Protein AF-A0AAU8FNF4-F1 (afdb_monomer_lite)

InterPro domains:
  IPR027417 P-loop containing nucleoside triphosphate hydrolase [G3DSA:3.40.50.300] (1-95)
  IPR027417 P-loop containing nucleoside triphosphate hydrolase [SSF52540] (18-77)
  IPR041682 AAA domain, group 14 [PF13173] (18-72)

pLDDT: mean 81.72, std 16.8, range [38.62, 95.06]

Organism: NCBI:txid3088362

Sequence (101 aa):
MFVTRYIYPELLAHSTKRQITVLTGMRRTGKTTLLKQLMAQCDIPQKYYFDLERIDVRALFSEPNYEVIVQALSRQGTDFSKKSTDLSGRNSACAQPPKRA

Structure (mmCIF, N/CA/C/O backbone):
data_AF-A0AAU8FNF4-F1
#
_entry.id   AF-A0AAU8FNF4-F1
#
loop_
_atom_site.group_PDB
_atom_site.id
_atom_site.type_symbol
_atom_site.label_atom_id
_atom_site.label_alt_id
_atom_site.label_comp_id
_atom_site.label_asym_id
_atom_site.label_entity_id
_atom_site.label_seq_id
_atom_site.pdbx_PDB_ins_code
_atom_site.Cartn_x
_atom_site.Cartn_y
_atom_site.Cartn_z
_atom_site.occupancy
_atom_site.B_iso_or_equiv
_atom_site.auth_seq_id
_atom_site.auth_comp_id
_atom_site.auth_asym_id
_atom_site.auth_atom_id
_atom_site.pdbx_PDB_model_num
ATOM 1 N N . MET A 1 1 ? -7.191 -15.143 14.954 1.00 53.88 1 MET A N 1
ATOM 2 C CA . MET A 1 1 ? -7.351 -14.185 16.069 1.00 53.88 1 MET A CA 1
ATOM 3 C C . MET A 1 1 ? -6.433 -12.995 15.817 1.00 53.88 1 MET A C 1
ATOM 5 O O . MET A 1 1 ? -5.237 -13.200 15.651 1.00 53.88 1 MET A O 1
ATOM 9 N N . PHE A 1 2 ? -6.982 -11.786 15.675 1.00 66.38 2 PHE A N 1
ATOM 10 C CA . PHE A 1 2 ? -6.191 -10.567 15.477 1.00 66.38 2 PHE A CA 1
ATOM 11 C C . PHE A 1 2 ? -5.841 -9.976 16.843 1.00 66.38 2 PHE A C 1
ATOM 13 O O . PHE A 1 2 ? -6.736 -9.713 17.639 1.00 66.38 2 PHE A O 1
ATOM 20 N N . VAL A 1 3 ? -4.549 -9.790 17.113 1.00 73.81 3 VAL A N 1
ATOM 21 C CA . VAL A 1 3 ? -4.076 -9.098 18.318 1.00 73.81 3 VAL A CA 1
ATOM 22 C C . VAL A 1 3 ? -3.813 -7.645 17.944 1.00 73.81 3 VAL A C 1
ATOM 24 O O . VAL A 1 3 ? -2.944 -7.358 17.113 1.00 73.81 3 VAL A O 1
ATOM 27 N N . THR A 1 4 ? -4.582 -6.733 18.535 1.00 7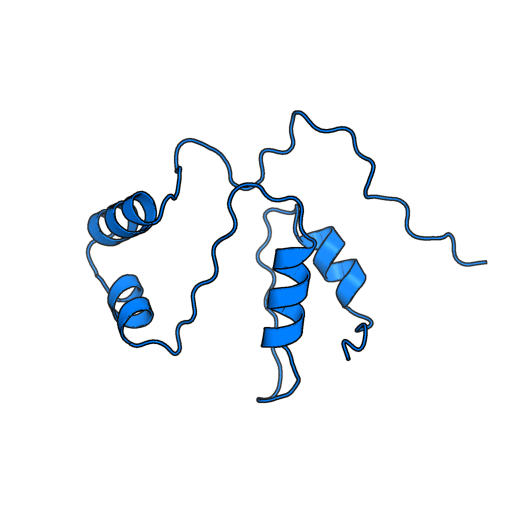4.81 4 THR A N 1
ATOM 28 C CA . THR A 1 4 ? -4.463 -5.290 18.321 1.00 74.81 4 THR A CA 1
ATOM 29 C C . THR A 1 4 ? -3.102 -4.806 18.805 1.00 74.81 4 THR A C 1
ATOM 31 O O . THR A 1 4 ? -2.724 -5.000 19.959 1.00 74.81 4 THR A O 1
ATOM 34 N N . ARG A 1 5 ? -2.339 -4.172 17.910 1.00 83.56 5 ARG A N 1
ATOM 35 C CA . ARG A 1 5 ? -1.047 -3.574 18.266 1.00 83.56 5 ARG A CA 1
ATOM 36 C C . ARG A 1 5 ? -1.245 -2.184 18.827 1.00 83.56 5 ARG A C 1
ATOM 38 O O . ARG A 1 5 ? -2.092 -1.445 18.339 1.00 83.56 5 ARG A O 1
ATOM 45 N N . TYR A 1 6 ? -0.356 -1.798 19.733 1.00 88.50 6 TYR A N 1
ATOM 46 C CA . TYR A 1 6 ? -0.282 -0.438 20.259 1.00 88.50 6 TYR A CA 1
ATOM 47 C C . TYR A 1 6 ? -0.219 0.635 19.155 1.00 88.50 6 TYR A C 1
ATOM 49 O O . TYR A 1 6 ? -0.922 1.633 19.226 1.00 88.50 6 TYR A O 1
ATOM 57 N N . ILE A 1 7 ? 0.552 0.389 18.088 1.00 90.75 7 ILE A N 1
ATOM 58 C CA . ILE A 1 7 ? 0.722 1.334 16.967 1.00 90.75 7 ILE A CA 1
ATOM 59 C C . ILE A 1 7 ? -0.490 1.414 16.024 1.00 90.75 7 ILE A C 1
ATOM 61 O O . ILE A 1 7 ? -0.537 2.269 15.147 1.00 90.75 7 ILE A O 1
ATOM 65 N N . TYR A 1 8 ? -1.457 0.501 16.143 1.00 90.81 8 TYR A N 1
ATOM 66 C CA . TYR A 1 8 ? -2.588 0.414 15.218 1.00 90.81 8 TYR A CA 1
ATOM 67 C C . TYR A 1 8 ? -3.448 1.692 15.141 1.00 90.81 8 TYR A C 1
ATOM 69 O O . TYR A 1 8 ? -3.662 2.169 14.026 1.00 90.81 8 TYR A O 1
ATOM 77 N N . PRO A 1 9 ? -3.923 2.279 16.260 1.00 90.25 9 PRO A N 1
ATOM 78 C CA . PRO A 1 9 ? -4.705 3.516 16.217 1.00 90.25 9 PRO A CA 1
ATOM 79 C C . PRO A 1 9 ? -3.944 4.683 15.575 1.00 90.25 9 PRO A C 1
ATOM 81 O O . PRO A 1 9 ? -4.529 5.440 14.802 1.00 90.25 9 PRO A O 1
ATOM 84 N N . GLU A 1 10 ? -2.640 4.806 15.835 1.00 91.12 10 GLU A N 1
ATOM 85 C CA . GLU A 1 10 ? -1.801 5.850 15.235 1.00 91.12 10 GLU A CA 1
ATOM 86 C C . GLU A 1 10 ? -1.667 5.664 13.717 1.00 91.12 10 GLU A C 1
ATOM 88 O O . GLU A 1 10 ? -1.778 6.631 12.962 1.00 91.12 10 GLU A O 1
ATOM 93 N N . LEU A 1 11 ? -1.512 4.419 13.251 1.00 91.19 11 LEU A N 1
ATOM 94 C CA . LEU A 1 11 ? -1.474 4.093 11.822 1.00 91.19 11 LEU A CA 1
ATOM 95 C C . LEU A 1 11 ? -2.801 4.382 11.122 1.00 91.19 11 LEU A C 1
ATOM 97 O O . LEU A 1 11 ? -2.805 4.922 10.016 1.00 91.19 11 LEU A O 1
ATOM 101 N N . LEU A 1 12 ? -3.925 4.056 11.764 1.00 90.06 12 LEU A N 1
ATOM 102 C CA . LEU A 1 12 ? -5.249 4.350 11.222 1.00 90.06 12 LEU A CA 1
ATOM 103 C C . LEU A 1 12 ? -5.464 5.861 11.092 1.00 90.06 12 LEU A C 1
ATOM 105 O O . LEU A 1 12 ? -5.860 6.327 10.024 1.00 90.06 12 LEU A O 1
ATOM 109 N N . ALA A 1 13 ? -5.112 6.634 12.122 1.00 89.31 13 ALA A N 1
ATOM 110 C CA . ALA A 1 13 ? -5.178 8.094 12.087 1.00 89.31 13 ALA A CA 1
ATOM 111 C C . ALA A 1 13 ? -4.229 8.715 11.045 1.00 89.31 13 ALA A C 1
ATOM 113 O O . ALA A 1 13 ? -4.510 9.783 10.503 1.00 89.31 13 ALA A O 1
ATOM 114 N N . HIS A 1 14 ? -3.102 8.063 10.750 1.00 90.19 14 HIS A N 1
ATOM 115 C CA . HIS A 1 14 ? -2.160 8.519 9.730 1.00 90.19 14 HIS A CA 1
ATOM 116 C C . HIS A 1 14 ? -2.602 8.171 8.298 1.00 90.19 14 HIS A C 1
ATOM 118 O O . HIS A 1 14 ? -2.136 8.802 7.354 1.00 90.19 14 HIS A O 1
ATOM 124 N N . SER A 1 15 ? -3.513 7.211 8.105 1.00 86.81 15 SER A N 1
ATOM 125 C CA . SER A 1 15 ? -3.899 6.732 6.766 1.00 86.81 15 SER A CA 1
ATOM 126 C C . SER A 1 15 ? -4.473 7.818 5.843 1.00 86.81 15 SER A C 1
ATOM 128 O O . SER A 1 15 ? -4.334 7.725 4.629 1.00 86.81 15 SER A O 1
ATOM 130 N N . THR A 1 16 ? -5.065 8.876 6.401 1.00 85.19 16 THR A N 1
ATOM 131 C CA . THR A 1 16 ? -5.626 10.012 5.650 1.00 85.19 16 THR A CA 1
ATOM 132 C C . THR A 1 16 ? -4.602 11.103 5.333 1.00 85.19 16 THR A C 1
ATOM 134 O O . THR A 1 16 ? -4.903 12.052 4.607 1.00 85.19 16 THR A O 1
ATOM 137 N N . LYS A 1 17 ? -3.388 10.999 5.879 1.00 87.94 17 LYS A N 1
ATOM 138 C CA . LYS A 1 17 ? -2.325 11.980 5.683 1.00 87.94 17 LYS A CA 1
ATOM 139 C C . LYS A 1 17 ? -1.536 11.669 4.409 1.00 87.94 17 LYS A C 1
ATOM 141 O O . LYS A 1 17 ? -1.415 10.520 4.001 1.00 87.94 17 LYS A O 1
ATOM 146 N N . ARG A 1 18 ? -0.967 12.703 3.780 1.00 85.25 18 ARG A N 1
ATOM 147 C CA . ARG A 1 18 ? -0.177 12.545 2.541 1.00 85.25 18 ARG A CA 1
ATOM 148 C C . ARG A 1 18 ? 1.216 11.960 2.768 1.00 85.25 18 ARG A C 1
ATOM 150 O O . ARG A 1 18 ? 1.840 11.510 1.813 1.00 85.25 18 ARG A O 1
ATOM 157 N N . GLN A 1 19 ? 1.736 12.031 3.992 1.00 90.88 19 GLN A N 1
ATOM 158 C CA . GLN A 1 19 ? 3.070 11.535 4.309 1.00 90.88 19 GLN A CA 1
ATOM 159 C C . GLN A 1 19 ? 3.142 10.011 4.148 1.00 90.88 19 GLN A C 1
ATOM 161 O O . GLN A 1 19 ? 2.186 9.290 4.429 1.00 90.88 19 GLN A O 1
ATOM 166 N N . ILE A 1 20 ? 4.309 9.518 3.736 1.00 91.56 20 ILE A N 1
ATOM 167 C CA . ILE A 1 20 ? 4.572 8.083 3.618 1.00 91.56 20 ILE A CA 1
ATOM 168 C C . ILE A 1 20 ? 4.807 7.500 5.014 1.00 91.56 20 ILE A C 1
ATOM 170 O O . ILE A 1 20 ? 5.592 8.035 5.795 1.00 91.56 20 ILE A O 1
ATOM 174 N N . THR A 1 21 ? 4.165 6.371 5.313 1.00 92.56 21 THR A N 1
ATOM 175 C CA . THR A 1 21 ? 4.427 5.590 6.527 1.00 92.56 21 THR A CA 1
ATOM 176 C C . THR A 1 21 ? 5.263 4.363 6.193 1.00 92.56 21 THR A C 1
ATOM 178 O O . THR A 1 21 ? 4.852 3.528 5.390 1.00 92.56 21 THR A O 1
ATOM 181 N N . VAL A 1 22 ? 6.416 4.219 6.846 1.00 93.00 22 VAL A N 1
ATOM 182 C CA . VAL A 1 22 ? 7.294 3.056 6.674 1.00 93.00 22 VAL A CA 1
ATOM 183 C C . VAL A 1 22 ? 7.142 2.119 7.870 1.00 93.00 22 VAL A C 1
ATOM 185 O O . VAL A 1 22 ? 7.421 2.493 9.006 1.00 93.00 22 VAL A O 1
ATOM 188 N N . LEU A 1 23 ? 6.714 0.881 7.615 1.00 92.31 23 LEU A N 1
ATOM 189 C CA . LEU A 1 23 ? 6.605 -0.170 8.629 1.00 92.31 23 LEU A CA 1
ATOM 190 C C . LEU A 1 23 ? 7.802 -1.118 8.538 1.00 92.31 23 LEU A C 1
ATOM 192 O O . LEU A 1 23 ? 7.844 -2.003 7.683 1.00 92.31 23 LEU A O 1
ATOM 196 N N . THR A 1 24 ? 8.764 -0.966 9.444 1.00 93.12 24 THR A N 1
ATOM 197 C CA . THR A 1 24 ? 9.968 -1.808 9.496 1.00 93.12 24 THR A CA 1
ATOM 198 C C . THR A 1 24 ? 9.872 -2.887 10.581 1.00 93.12 24 THR A C 1
ATOM 200 O O . THR A 1 24 ? 8.950 -2.9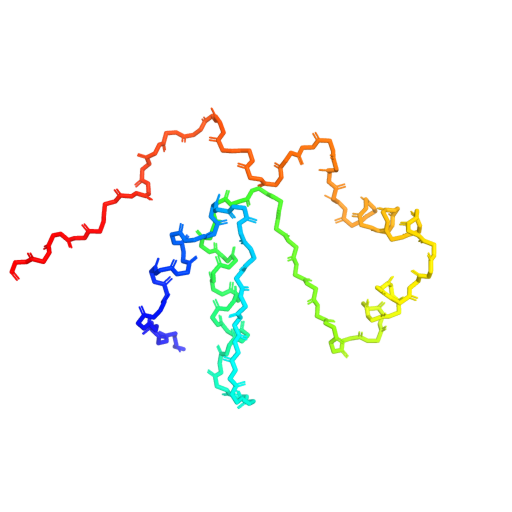13 11.398 1.00 93.12 24 THR A O 1
ATOM 203 N N . GLY A 1 25 ? 10.807 -3.841 10.558 1.00 92.00 25 GLY A N 1
ATOM 204 C CA . GLY A 1 25 ? 10.977 -4.852 11.606 1.00 92.00 25 GLY A CA 1
ATOM 205 C C . GLY A 1 25 ? 11.228 -6.261 11.071 1.00 92.00 25 GLY A C 1
ATOM 206 O O . GLY A 1 25 ? 11.069 -6.534 9.881 1.00 92.00 25 GLY A O 1
ATOM 207 N N . MET A 1 26 ? 11.554 -7.185 11.976 1.00 93.38 26 MET A N 1
ATOM 208 C CA . MET A 1 26 ? 11.951 -8.570 11.668 1.00 93.38 26 MET A CA 1
ATOM 209 C C . MET A 1 26 ? 10.922 -9.340 10.828 1.00 93.38 26 MET A C 1
ATOM 211 O O . MET A 1 26 ? 9.723 -9.057 10.874 1.00 93.38 26 MET A O 1
ATOM 215 N N . ARG A 1 27 ? 11.359 -10.345 10.059 1.00 89.56 27 ARG A N 1
ATOM 216 C CA . ARG A 1 27 ? 10.452 -11.245 9.317 1.00 89.56 27 ARG A CA 1
ATOM 217 C C . ARG A 1 27 ? 9.468 -11.936 10.271 1.00 89.56 27 ARG A C 1
ATOM 219 O O . ARG A 1 27 ? 9.769 -12.142 11.439 1.00 89.56 27 ARG A O 1
ATOM 226 N N . ARG A 1 28 ? 8.280 -12.292 9.769 1.00 88.12 28 ARG A N 1
ATOM 227 C CA . ARG A 1 28 ? 7.232 -13.029 10.515 1.00 88.12 28 ARG A CA 1
ATOM 228 C C . ARG A 1 28 ? 6.691 -12.340 11.777 1.00 88.12 28 ARG A C 1
ATOM 230 O O . ARG A 1 28 ? 5.891 -12.927 12.488 1.00 88.12 28 ARG A O 1
ATOM 237 N N . THR A 1 29 ? 6.991 -11.061 11.998 1.00 89.44 29 THR A N 1
ATOM 238 C CA . THR A 1 29 ? 6.400 -10.280 13.097 1.00 89.44 29 THR A CA 1
ATOM 239 C C . THR A 1 29 ? 4.985 -9.791 12.808 1.00 89.44 29 THR A C 1
ATOM 241 O O . THR A 1 29 ? 4.543 -8.876 13.483 1.00 89.44 29 THR A O 1
ATOM 244 N N . GLY A 1 30 ? 4.268 -10.317 11.806 1.00 88.69 30 GLY A N 1
ATOM 245 C CA . GLY A 1 30 ? 2.866 -9.969 11.511 1.00 88.69 30 GLY A CA 1
ATOM 246 C C . GLY A 1 30 ? 2.616 -8.577 10.905 1.00 88.69 30 GLY A C 1
ATOM 247 O O . GLY A 1 30 ? 1.488 -8.091 10.955 1.00 88.69 30 GLY A O 1
ATOM 248 N N . LYS A 1 31 ? 3.639 -7.931 10.325 1.00 93.06 31 LYS A N 1
ATOM 249 C CA . LYS A 1 31 ? 3.506 -6.624 9.642 1.00 93.06 31 LYS A CA 1
ATOM 250 C C . LYS A 1 31 ? 2.511 -6.675 8.477 1.00 93.06 31 LYS A C 1
ATOM 252 O O . LYS A 1 31 ? 1.652 -5.809 8.368 1.00 93.06 31 LYS A O 1
ATOM 257 N N . THR A 1 32 ? 2.558 -7.734 7.669 1.00 91.69 32 THR A N 1
ATOM 258 C CA . THR A 1 32 ? 1.620 -7.949 6.555 1.00 91.69 32 THR A CA 1
ATOM 259 C C . THR A 1 32 ? 0.177 -8.087 7.040 1.00 91.69 32 THR A C 1
ATOM 261 O O . THR A 1 32 ? -0.735 -7.534 6.433 1.00 91.69 32 THR A O 1
ATOM 264 N N . THR A 1 33 ? -0.041 -8.778 8.162 1.00 91.88 33 THR A N 1
ATOM 265 C CA . THR A 1 33 ? -1.372 -8.930 8.769 1.00 91.88 33 THR A CA 1
ATOM 266 C C . THR A 1 33 ? -1.925 -7.589 9.246 1.00 91.88 33 THR A C 1
ATOM 268 O O . THR A 1 33 ? -3.090 -7.291 9.006 1.00 91.88 33 THR A O 1
ATOM 271 N N . LEU A 1 34 ? -1.083 -6.760 9.874 1.00 91.62 34 LEU A N 1
ATOM 272 C CA . LEU A 1 34 ? -1.445 -5.407 10.304 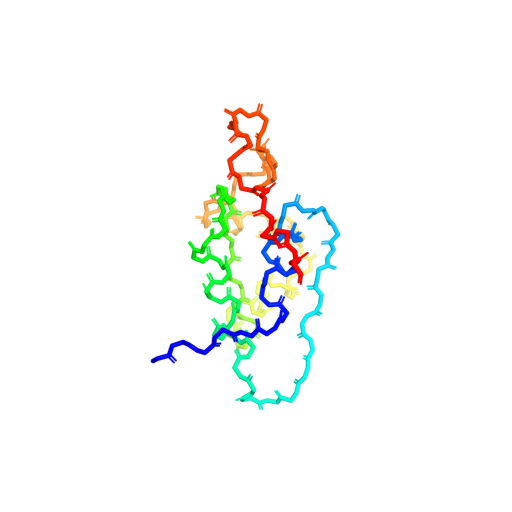1.00 91.62 34 LEU A CA 1
ATOM 273 C C . LEU A 1 34 ? -1.856 -4.529 9.115 1.00 91.62 34 LEU A C 1
ATOM 275 O O . LEU A 1 34 ? -2.879 -3.856 9.181 1.00 91.62 34 LEU A O 1
ATOM 279 N N . LEU A 1 35 ? -1.082 -4.566 8.026 1.00 91.69 35 LEU A N 1
ATOM 280 C CA . LEU A 1 35 ? -1.358 -3.791 6.817 1.00 91.69 35 LEU A CA 1
ATOM 281 C C . LEU A 1 35 ? -2.678 -4.214 6.158 1.00 91.69 35 LEU A C 1
ATOM 283 O O . LEU A 1 35 ? -3.489 -3.357 5.825 1.00 91.69 35 LEU A O 1
ATOM 287 N N . LYS A 1 36 ? -2.938 -5.522 6.030 1.00 91.69 36 LYS A N 1
ATOM 288 C CA . LYS A 1 36 ? -4.212 -6.030 5.488 1.00 91.69 36 LYS A CA 1
ATOM 289 C C . LYS A 1 36 ? -5.410 -5.586 6.333 1.00 91.69 36 LYS A C 1
ATOM 291 O O . LYS A 1 36 ? -6.426 -5.180 5.776 1.00 91.69 36 LYS A O 1
ATOM 296 N N . GLN A 1 37 ? -5.272 -5.599 7.660 1.00 91.06 37 GLN A N 1
ATOM 297 C CA . GLN A 1 37 ? -6.305 -5.092 8.566 1.00 91.06 37 GLN A CA 1
ATOM 298 C C . GLN A 1 37 ? -6.528 -3.583 8.388 1.00 91.06 37 GLN A C 1
ATOM 300 O O . GLN A 1 37 ? -7.670 -3.139 8.286 1.00 91.06 37 GLN A O 1
ATOM 305 N N . LEU A 1 38 ? -5.444 -2.804 8.304 1.00 91.12 38 LEU A N 1
ATOM 306 C CA . LEU A 1 38 ? -5.500 -1.360 8.072 1.00 91.12 38 LEU A CA 1
ATOM 307 C C . LEU A 1 38 ? -6.228 -1.044 6.759 1.00 91.12 38 LEU A C 1
ATOM 309 O O . LEU A 1 38 ? -7.100 -0.183 6.729 1.00 91.12 38 LEU A O 1
ATOM 313 N N . MET A 1 39 ? -5.923 -1.779 5.687 1.00 90.75 39 MET A N 1
ATOM 314 C CA . MET A 1 39 ? -6.611 -1.634 4.404 1.00 90.75 39 MET A CA 1
ATOM 315 C C . MET A 1 39 ? -8.102 -1.972 4.494 1.00 90.75 39 MET A C 1
ATOM 317 O O . MET A 1 39 ? -8.908 -1.301 3.851 1.00 90.75 39 MET A O 1
ATOM 321 N N . ALA A 1 40 ? -8.482 -2.976 5.288 1.00 89.94 40 ALA A N 1
ATOM 322 C CA . ALA A 1 40 ? -9.882 -3.344 5.484 1.00 89.94 40 ALA A CA 1
ATOM 323 C C . ALA A 1 40 ? -10.675 -2.261 6.238 1.00 89.94 40 ALA A C 1
ATOM 325 O O . ALA A 1 40 ? -11.824 -2.014 5.891 1.00 89.94 40 ALA A O 1
ATOM 326 N N . GLN A 1 41 ? -10.065 -1.598 7.227 1.00 88.75 41 GLN A N 1
ATOM 327 C CA . GLN A 1 41 ? -10.737 -0.589 8.060 1.00 88.75 41 GLN A CA 1
ATOM 328 C C . GLN A 1 41 ? -10.632 0.851 7.546 1.00 88.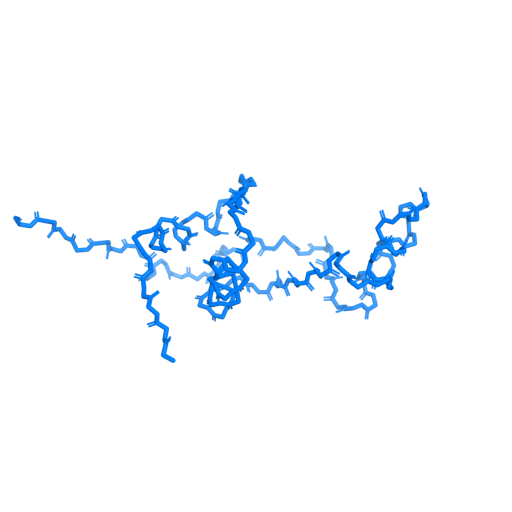75 41 GLN A C 1
ATOM 330 O O . GLN A 1 41 ? -11.396 1.707 7.975 1.00 88.75 41 GLN A O 1
ATOM 335 N N . CYS A 1 42 ? -9.678 1.152 6.669 1.00 87.69 42 CYS A N 1
ATOM 336 C CA . CYS A 1 42 ? -9.518 2.496 6.124 1.00 87.69 42 CYS A CA 1
ATOM 337 C C . CYS A 1 42 ? -10.685 2.855 5.182 1.00 87.69 42 CYS A C 1
ATOM 339 O O . CYS A 1 42 ? -11.115 2.008 4.413 1.00 87.69 42 CYS A O 1
ATOM 341 N N . ASP A 1 43 ? -11.157 4.101 5.156 1.00 85.38 43 ASP A N 1
ATOM 342 C CA . ASP A 1 43 ? -12.275 4.534 4.288 1.00 85.38 43 ASP A CA 1
ATOM 343 C C . ASP A 1 43 ? -11.842 5.104 2.923 1.00 85.38 43 ASP A C 1
ATOM 345 O O . ASP A 1 43 ? -12.642 5.673 2.174 1.00 85.38 43 ASP A O 1
ATOM 349 N N . ILE A 1 44 ? -10.563 4.947 2.574 1.00 86.38 44 ILE A N 1
ATOM 350 C CA . ILE A 1 44 ? -10.010 5.405 1.295 1.00 86.38 44 ILE A CA 1
ATOM 351 C C . ILE A 1 44 ? -10.720 4.702 0.124 1.00 86.38 44 ILE A C 1
ATOM 353 O O . ILE A 1 44 ? -10.788 3.476 0.113 1.00 86.38 44 ILE A O 1
ATOM 357 N N . PRO A 1 45 ? -11.216 5.431 -0.890 1.00 83.62 45 PRO A N 1
ATOM 358 C CA . PRO A 1 45 ? -11.917 4.821 -2.020 1.00 83.62 45 PRO A CA 1
ATOM 359 C C . PRO A 1 45 ? -10.982 4.007 -2.924 1.00 83.62 45 PRO A C 1
ATOM 361 O O . PRO A 1 45 ? -11.332 2.911 -3.352 1.00 83.62 45 PRO A O 1
ATOM 364 N N . GLN A 1 46 ? -9.782 4.524 -3.196 1.00 88.44 46 GLN A N 1
ATOM 365 C CA . GLN A 1 46 ? -8.801 3.889 -4.076 1.00 88.44 46 GLN A CA 1
ATOM 366 C C . GLN A 1 46 ? -7.679 3.246 -3.252 1.00 88.44 46 GLN A C 1
ATOM 368 O O . GLN A 1 46 ? -6.720 3.916 -2.866 1.00 88.44 46 GLN A O 1
ATOM 373 N N . LYS A 1 47 ? -7.813 1.949 -2.950 1.00 88.69 47 LYS A N 1
ATOM 374 C CA . LYS A 1 47 ? -6.826 1.173 -2.183 1.00 88.69 47 LYS A CA 1
ATOM 375 C C . LYS A 1 47 ? -6.160 0.139 -3.080 1.00 88.69 47 LYS A C 1
ATOM 377 O O . LYS A 1 47 ? -6.843 -0.714 -3.639 1.00 88.69 47 LYS A O 1
ATOM 382 N N . TYR A 1 48 ? -4.832 0.146 -3.117 1.00 89.75 48 TYR A N 1
ATOM 383 C CA . TYR A 1 48 ? -4.051 -0.834 -3.868 1.00 89.75 48 TYR A CA 1
ATOM 384 C C . TYR A 1 48 ? -3.065 -1.544 -2.952 1.00 89.75 48 TYR A C 1
ATOM 386 O O . TYR A 1 48 ? -2.452 -0.930 -2.078 1.00 89.75 48 TYR A O 1
ATOM 394 N N . TYR A 1 49 ? -2.936 -2.854 -3.147 1.00 91.75 49 TYR A N 1
ATOM 395 C CA . TYR A 1 49 ? -1.971 -3.687 -2.445 1.00 91.75 49 TYR A CA 1
ATOM 396 C C . TYR A 1 49 ? -0.992 -4.266 -3.460 1.00 91.75 49 TYR A C 1
ATOM 398 O O . TYR A 1 49 ? -1.377 -5.082 -4.296 1.00 91.75 49 TYR A O 1
ATOM 406 N N . PHE A 1 50 ? 0.270 -3.855 -3.367 1.00 92.19 50 PHE A N 1
ATOM 407 C CA . PHE A 1 50 ? 1.342 -4.357 -4.219 1.00 92.19 50 PHE A CA 1
ATOM 408 C C . PHE A 1 50 ? 2.277 -5.234 -3.397 1.00 92.19 50 PHE A C 1
ATOM 410 O O . PHE A 1 50 ? 2.906 -4.771 -2.445 1.00 92.19 50 PHE A O 1
ATOM 417 N N . ASP A 1 51 ? 2.363 -6.506 -3.774 1.00 92.50 51 ASP A N 1
ATOM 418 C CA . ASP A 1 51 ? 3.295 -7.451 -3.174 1.00 92.50 51 ASP A CA 1
ATOM 419 C C . ASP A 1 51 ? 4.542 -7.586 -4.053 1.00 92.50 51 ASP A C 1
ATOM 421 O O . ASP A 1 51 ? 4.523 -8.267 -5.077 1.00 92.50 51 ASP A O 1
ATOM 425 N N . LEU A 1 52 ? 5.629 -6.927 -3.646 1.00 91.31 52 LEU A N 1
ATOM 426 C CA . LEU A 1 52 ? 6.909 -6.920 -4.364 1.00 91.31 52 LEU A CA 1
ATOM 427 C C . LEU A 1 52 ? 7.682 -8.251 -4.256 1.00 91.31 52 LEU A C 1
ATOM 429 O O . LEU A 1 52 ? 8.749 -8.409 -4.867 1.00 91.31 52 LEU A O 1
ATOM 433 N N . GLU A 1 53 ? 7.181 -9.215 -3.479 1.00 90.31 53 GLU A N 1
ATOM 434 C CA . GLU A 1 53 ? 7.696 -10.586 -3.491 1.00 90.31 53 GLU A CA 1
ATOM 435 C C . GLU A 1 53 ? 7.233 -11.347 -4.741 1.00 90.31 53 GLU A C 1
ATOM 437 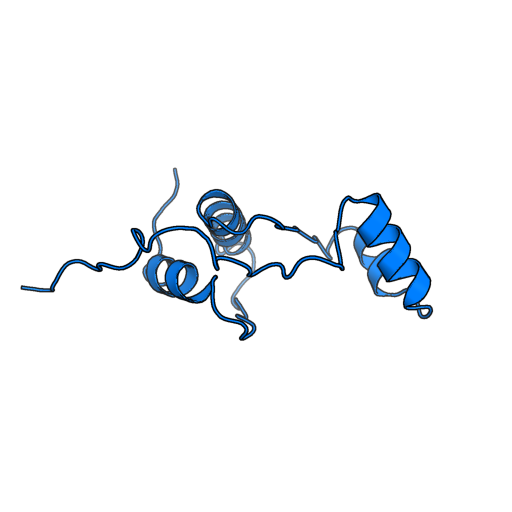O O . GLU A 1 53 ? 7.919 -12.271 -5.180 1.00 90.31 53 GLU A O 1
ATOM 442 N N . ARG A 1 54 ? 6.130 -10.921 -5.372 1.00 92.88 54 ARG A N 1
ATOM 443 C CA . ARG A 1 54 ? 5.660 -11.504 -6.629 1.00 92.88 54 ARG A CA 1
ATOM 444 C C . ARG A 1 54 ? 6.485 -11.023 -7.824 1.00 92.88 54 ARG A C 1
ATOM 446 O O . ARG A 1 54 ? 6.783 -9.835 -7.961 1.00 92.88 54 ARG A O 1
ATOM 453 N N . ILE A 1 55 ? 6.810 -11.955 -8.721 1.00 94.38 55 ILE A N 1
ATOM 454 C CA . ILE A 1 55 ? 7.658 -11.706 -9.899 1.00 94.38 55 ILE A CA 1
ATOM 455 C C . ILE A 1 55 ? 7.000 -10.715 -10.866 1.00 94.38 55 ILE A C 1
ATOM 457 O O . ILE A 1 55 ? 7.667 -9.808 -11.351 1.00 94.38 55 ILE A O 1
ATOM 461 N N . ASP A 1 56 ? 5.700 -10.854 -11.114 1.00 92.19 56 ASP A N 1
ATOM 462 C CA . ASP A 1 56 ? 4.941 -9.999 -12.031 1.00 92.19 56 ASP A CA 1
ATOM 463 C C . ASP A 1 56 ? 4.855 -8.551 -11.537 1.00 92.19 56 ASP A C 1
ATOM 465 O O . ASP A 1 56 ? 5.114 -7.616 -12.292 1.00 92.19 56 ASP A O 1
ATOM 469 N N . VAL A 1 57 ? 4.573 -8.361 -10.247 1.00 92.62 57 VAL A N 1
ATOM 470 C CA . VAL A 1 57 ? 4.539 -7.031 -9.623 1.00 92.62 57 VAL A CA 1
ATOM 471 C C . VAL A 1 57 ? 5.933 -6.401 -9.641 1.00 92.62 57 VAL A C 1
ATOM 473 O O . VAL A 1 57 ? 6.078 -5.223 -9.958 1.00 92.62 57 VAL A O 1
ATOM 476 N N . ARG A 1 58 ? 6.981 -7.179 -9.351 1.00 94.50 58 ARG A N 1
ATOM 477 C CA . ARG A 1 58 ? 8.362 -6.688 -9.412 1.00 94.50 58 ARG A CA 1
ATOM 478 C C . ARG A 1 58 ? 8.761 -6.273 -10.824 1.00 94.50 58 ARG A C 1
ATOM 480 O O . ARG A 1 58 ? 9.374 -5.220 -10.974 1.00 94.50 58 ARG A O 1
ATOM 487 N N . ALA A 1 59 ? 8.418 -7.074 -11.831 1.00 93.94 59 ALA A N 1
ATOM 488 C CA . ALA A 1 59 ? 8.683 -6.751 -13.228 1.00 93.94 59 ALA A CA 1
ATOM 489 C C . ALA A 1 59 ? 7.977 -5.449 -13.627 1.00 93.94 59 ALA A C 1
ATOM 491 O O . ALA A 1 59 ? 8.620 -4.566 -14.184 1.00 93.94 59 ALA A O 1
ATOM 492 N N . LEU A 1 60 ? 6.707 -5.283 -13.236 1.00 93.88 60 LEU A N 1
ATOM 493 C CA . LEU A 1 60 ? 5.947 -4.059 -13.488 1.00 93.88 60 LEU A CA 1
ATOM 494 C C . LEU A 1 60 ? 6.641 -2.810 -12.922 1.00 93.88 60 LEU A C 1
ATOM 496 O O . LEU A 1 60 ? 6.779 -1.820 -13.628 1.00 93.88 60 LEU A O 1
ATOM 500 N N . PHE A 1 61 ? 7.106 -2.847 -11.671 1.00 93.00 61 PHE A N 1
ATOM 501 C CA . PHE A 1 61 ? 7.791 -1.701 -11.052 1.00 93.00 61 PHE A CA 1
ATOM 502 C C . PHE A 1 61 ? 9.271 -1.562 -11.444 1.00 93.00 61 PHE A C 1
ATOM 504 O O . PHE A 1 61 ? 9.915 -0.603 -11.025 1.00 93.00 61 PHE A O 1
ATOM 511 N N . SER A 1 62 ? 9.812 -2.498 -12.229 1.00 94.31 62 SER A N 1
ATOM 512 C CA . SER A 1 62 ? 11.162 -2.409 -12.805 1.00 94.31 62 SER A CA 1
ATOM 513 C C . SER A 1 62 ? 11.153 -1.877 -14.243 1.00 94.31 62 SER A C 1
ATOM 515 O O . SER A 1 62 ? 12.219 -1.698 -14.827 1.00 94.31 62 SER A O 1
ATOM 517 N N . GLU A 1 63 ? 9.970 -1.650 -14.821 1.00 95.06 63 GLU A N 1
ATOM 518 C CA . GLU A 1 63 ? 9.805 -1.145 -16.181 1.00 95.06 63 GLU A CA 1
ATOM 519 C C . GLU A 1 63 ? 10.363 0.287 -16.297 1.00 95.06 63 GLU A C 1
ATOM 521 O O . GLU A 1 63 ? 9.922 1.176 -15.563 1.00 95.06 63 GLU A O 1
ATOM 526 N N . PRO A 1 64 ? 11.327 0.547 -17.201 1.00 93.81 64 PRO A N 1
ATOM 527 C CA . PRO A 1 64 ? 11.891 1.885 -17.372 1.00 93.81 64 PRO A CA 1
ATOM 528 C C . PRO A 1 64 ? 10.877 2.883 -17.936 1.00 93.81 64 PRO A C 1
ATOM 530 O O . PRO A 1 64 ? 10.971 4.080 -17.655 1.00 93.81 64 PRO A O 1
ATOM 533 N N . ASN A 1 65 ? 9.913 2.421 -18.740 1.00 94.44 65 ASN A N 1
ATOM 534 C CA . ASN A 1 65 ? 8.899 3.295 -19.305 1.00 94.44 65 ASN A CA 1
ATOM 535 C C . ASN A 1 65 ? 7.740 3.522 -18.323 1.00 94.44 65 ASN A C 1
ATOM 537 O O . ASN A 1 65 ? 6.863 2.674 -18.148 1.00 94.44 65 ASN A O 1
ATOM 541 N N . TYR A 1 66 ? 7.690 4.721 -17.746 1.00 92.06 66 TYR A N 1
ATOM 542 C CA . TYR A 1 66 ? 6.652 5.106 -16.791 1.00 92.06 66 TYR A CA 1
ATOM 543 C C . TYR A 1 66 ? 5.225 4.999 -17.355 1.00 92.06 66 TYR A C 1
ATOM 545 O O . TYR A 1 66 ? 4.309 4.609 -16.632 1.00 92.06 66 TYR A O 1
ATOM 553 N N . GLU A 1 67 ? 5.028 5.257 -18.651 1.00 92.56 67 GLU A N 1
ATOM 554 C CA . GLU A 1 67 ? 3.709 5.161 -19.292 1.00 92.56 67 GLU A CA 1
ATOM 555 C C . GLU A 1 67 ? 3.148 3.737 -19.240 1.00 92.56 67 GLU A C 1
ATOM 557 O O . GLU A 1 67 ? 1.945 3.535 -19.076 1.00 92.56 67 GLU A O 1
ATOM 562 N N . VAL A 1 68 ? 4.017 2.726 -19.316 1.00 93.31 68 VAL A N 1
ATOM 563 C CA . VAL A 1 68 ? 3.612 1.319 -19.216 1.00 93.31 68 VAL A CA 1
ATOM 564 C C . VAL A 1 68 ? 3.107 1.009 -17.807 1.00 93.31 68 VAL A C 1
ATOM 566 O O . VAL A 1 68 ? 2.095 0.320 -17.654 1.00 93.31 68 VAL A O 1
ATOM 569 N N . ILE A 1 69 ? 3.750 1.572 -16.778 1.00 93.00 69 ILE A N 1
ATOM 570 C CA . ILE A 1 69 ? 3.317 1.435 -15.382 1.00 93.00 69 ILE A CA 1
ATOM 571 C C . ILE A 1 69 ? 1.943 2.084 -15.195 1.00 93.00 69 ILE A C 1
ATOM 573 O O . ILE A 1 69 ? 1.030 1.450 -14.663 1.00 93.00 69 ILE A O 1
ATOM 577 N N . VAL A 1 70 ? 1.767 3.319 -15.674 1.00 92.31 70 VAL A N 1
ATOM 578 C CA . VAL A 1 70 ? 0.489 4.047 -15.594 1.00 92.31 70 VAL A CA 1
ATOM 579 C C . VAL A 1 70 ? -0.620 3.268 -16.296 1.00 92.31 70 VAL A C 1
ATOM 581 O O . VAL A 1 70 ? -1.667 3.026 -15.700 1.00 92.31 70 VAL A O 1
ATOM 584 N N . GLN A 1 71 ? -0.384 2.790 -17.518 1.00 92.81 71 GLN A N 1
ATOM 585 C CA . GLN A 1 71 ? -1.368 2.003 -18.263 1.00 92.81 71 GLN A CA 1
ATOM 586 C C . GLN A 1 71 ? -1.738 0.700 -17.550 1.00 92.81 71 GLN A C 1
ATOM 588 O O . GLN A 1 71 ? -2.916 0.341 -17.502 1.00 92.81 71 GLN A O 1
ATOM 593 N N . ALA A 1 72 ? -0.763 -0.016 -16.986 1.00 92.25 72 ALA A N 1
ATOM 594 C CA . ALA A 1 72 ? -1.023 -1.236 -16.230 1.00 92.25 72 ALA A CA 1
ATOM 595 C C . ALA A 1 72 ? -1.876 -0.960 -14.983 1.00 92.25 72 ALA A C 1
ATOM 597 O O . ALA A 1 72 ? -2.848 -1.674 -14.731 1.00 92.25 72 ALA A O 1
ATOM 598 N N . LEU A 1 73 ? -1.571 0.112 -14.248 1.00 91.50 73 LEU A N 1
ATOM 599 C CA . LEU A 1 73 ? -2.340 0.541 -13.082 1.00 91.50 73 LEU A CA 1
ATOM 600 C C . LEU A 1 73 ? -3.755 1.004 -13.461 1.00 91.50 73 LEU A C 1
ATOM 602 O O . LEU A 1 73 ? -4.715 0.659 -12.768 1.00 91.50 73 LEU A O 1
ATOM 606 N N . SER A 1 74 ? -3.918 1.716 -14.580 1.00 91.50 74 SER A N 1
ATOM 607 C CA . SER A 1 74 ? -5.234 2.085 -15.115 1.00 91.50 74 SER A CA 1
ATOM 608 C C . SER A 1 74 ? -6.059 0.858 -15.493 1.00 91.50 74 SER A C 1
ATOM 610 O O . SER A 1 74 ? -7.235 0.785 -15.147 1.00 91.50 74 SER A O 1
ATOM 612 N N . ARG A 1 75 ? -5.447 -0.152 -16.129 1.00 90.12 75 ARG A N 1
ATOM 613 C CA . ARG A 1 75 ? -6.109 -1.435 -16.439 1.00 90.12 75 ARG A CA 1
ATOM 614 C C . ARG A 1 75 ? -6.524 -2.200 -15.181 1.00 90.12 75 ARG A C 1
ATOM 616 O O . ARG A 1 75 ? -7.515 -2.918 -15.213 1.00 90.12 75 ARG A O 1
ATOM 623 N N . GLN A 1 76 ? -5.801 -2.026 -14.075 1.00 87.19 76 GLN A N 1
ATOM 624 C CA . GLN A 1 76 ? -6.160 -2.568 -12.759 1.00 87.19 76 GLN A CA 1
ATOM 625 C C . GLN A 1 76 ? -7.249 -1.754 -12.034 1.00 87.19 76 GLN A C 1
ATOM 627 O O . GLN A 1 76 ? -7.639 -2.114 -10.924 1.00 87.19 76 GLN A O 1
ATOM 632 N N . GLY A 1 77 ? -7.758 -0.678 -12.646 1.00 86.19 77 GLY A N 1
ATOM 633 C CA . GLY A 1 77 ? -8.823 0.157 -12.091 1.00 86.19 77 GLY A CA 1
ATOM 634 C C . GLY A 1 77 ? -8.329 1.366 -11.296 1.00 86.19 77 GLY A C 1
ATOM 635 O O . GLY A 1 77 ? -9.078 1.886 -10.472 1.00 86.19 77 GLY A O 1
ATOM 636 N N . THR A 1 78 ? -7.083 1.805 -11.501 1.00 87.25 78 THR A N 1
ATOM 637 C CA . THR A 1 78 ? -6.586 3.077 -10.949 1.00 87.25 78 THR A CA 1
ATOM 638 C C . THR A 1 78 ? -7.117 4.260 -11.735 1.00 87.25 78 THR A C 1
ATOM 640 O O . THR A 1 78 ? -6.825 4.416 -12.921 1.00 87.25 78 THR A O 1
ATOM 643 N N . ASP A 1 79 ? -7.872 5.116 -11.051 1.00 87.69 79 ASP A N 1
ATOM 644 C CA . ASP A 1 79 ? -8.353 6.383 -11.582 1.00 87.69 79 ASP A CA 1
ATOM 645 C C . ASP A 1 79 ? -7.405 7.506 -11.142 1.00 87.69 79 ASP A C 1
ATOM 647 O O . ASP A 1 79 ? -7.495 8.033 -10.030 1.00 87.69 79 ASP A O 1
ATOM 651 N N . PHE A 1 80 ? -6.486 7.874 -12.037 1.00 83.50 80 PHE A N 1
ATOM 652 C CA . PHE A 1 80 ? -5.520 8.953 -11.816 1.00 83.50 80 PHE A CA 1
ATOM 653 C C . PHE A 1 80 ? -6.149 10.355 -11.835 1.00 83.50 80 PHE A C 1
ATOM 655 O O . PHE A 1 80 ? -5.514 11.307 -11.384 1.00 83.50 80 PHE A O 1
ATOM 662 N N . SER A 1 81 ? -7.393 10.502 -12.311 1.00 82.50 81 SER A N 1
ATOM 663 C CA . SER A 1 81 ? -8.107 11.784 -12.278 1.00 82.50 81 SER A CA 1
ATOM 664 C C . SER A 1 81 ? -8.643 12.104 -10.882 1.00 82.50 81 SER A C 1
ATOM 666 O O . SER A 1 81 ? -8.896 13.271 -10.573 1.00 82.50 81 SER A O 1
ATOM 668 N N . LYS A 1 82 ? -8.833 11.089 -10.032 1.00 78.25 82 LYS A N 1
ATOM 669 C CA . LYS A 1 82 ? -9.328 11.246 -8.662 1.00 78.25 82 LYS A CA 1
ATOM 670 C C . LYS A 1 82 ? -8.182 11.134 -7.671 1.00 78.25 82 LYS A C 1
ATOM 672 O O . LYS A 1 82 ? -7.386 10.200 -7.713 1.00 78.25 82 LYS A O 1
ATOM 677 N N . LYS A 1 83 ? -8.119 12.055 -6.707 1.00 67.69 83 LYS A N 1
ATOM 678 C CA . LYS A 1 83 ? -7.153 11.925 -5.608 1.00 67.69 83 LYS A CA 1
ATOM 679 C C . LYS A 1 83 ? -7.552 10.733 -4.742 1.00 67.69 83 LYS A C 1
ATOM 681 O O . LYS A 1 83 ? -8.707 10.616 -4.339 1.00 67.69 83 LYS A O 1
ATOM 686 N N . SER A 1 84 ? -6.586 9.886 -4.395 1.00 61.69 84 SER A N 1
ATOM 687 C CA . SER A 1 84 ? -6.810 8.749 -3.490 1.00 61.69 84 SER A CA 1
ATOM 688 C C . SER A 1 84 ? -7.348 9.183 -2.121 1.00 61.69 84 SER A C 1
ATOM 690 O O . SER A 1 84 ? -8.097 8.450 -1.490 1.00 61.69 84 SER A O 1
ATOM 692 N N . THR A 1 85 ? -7.004 10.395 -1.682 1.00 58.88 85 THR A N 1
ATOM 693 C CA . THR A 1 85 ? -7.367 10.975 -0.379 1.00 58.88 85 THR A CA 1
ATOM 694 C C . THR A 1 85 ? -8.542 11.950 -0.434 1.00 58.88 85 THR A C 1
ATOM 696 O O . THR A 1 85 ? -8.772 12.652 0.550 1.00 58.88 85 THR A O 1
ATOM 699 N N . ASP A 1 86 ? -9.272 12.048 -1.552 1.00 54.62 86 ASP A N 1
ATOM 700 C CA . ASP A 1 86 ? -10.407 12.972 -1.639 1.00 54.62 86 ASP A CA 1
ATOM 701 C C . ASP A 1 86 ? -11.566 12.515 -0.739 1.00 54.62 86 ASP A C 1
ATOM 703 O O . ASP A 1 86 ? -12.420 11.712 -1.111 1.00 54.62 86 ASP A O 1
ATOM 707 N N . LEU A 1 87 ? -11.541 13.002 0.500 1.00 56.19 87 LEU A N 1
ATOM 708 C CA . LEU A 1 87 ? -12.557 12.804 1.530 1.00 56.19 87 LEU A CA 1
ATOM 709 C C . LEU A 1 87 ? -13.470 14.038 1.655 1.00 56.19 87 LEU A C 1
ATOM 711 O O . LEU A 1 87 ? -14.225 14.134 2.619 1.00 56.19 87 LEU A O 1
ATOM 715 N N . SER A 1 88 ? -13.427 14.973 0.694 1.00 48.25 88 SER A N 1
ATOM 716 C CA . SER A 1 88 ? -14.076 16.298 0.757 1.00 48.25 88 SER A CA 1
ATOM 717 C C . SER A 1 88 ? -15.610 16.297 0.879 1.00 48.25 88 SER A C 1
ATOM 719 O O . SER A 1 88 ? -16.200 17.359 1.049 1.00 48.25 88 SER A O 1
ATOM 721 N N . GLY A 1 89 ? -16.262 15.130 0.858 1.00 47.59 89 GLY A N 1
ATOM 722 C CA . GLY A 1 89 ? -17.719 14.998 0.939 1.00 47.59 89 GLY A CA 1
ATOM 723 C C . GLY A 1 89 ? -18.266 14.111 2.062 1.00 47.59 89 GLY A C 1
ATOM 724 O O . GLY A 1 89 ? -19.454 13.803 2.024 1.00 47.59 89 GLY A O 1
ATOM 725 N N . ARG A 1 90 ? -17.466 13.645 3.037 1.00 45.69 90 ARG A N 1
ATOM 726 C CA . ARG A 1 90 ? -17.990 12.771 4.110 1.00 45.69 90 ARG A CA 1
ATOM 727 C C . ARG A 1 90 ? -17.657 13.289 5.507 1.00 45.69 90 ARG A C 1
ATOM 729 O O . ARG A 1 90 ? -16.494 13.406 5.880 1.00 45.69 90 ARG A O 1
ATOM 736 N N . ASN A 1 91 ? -18.723 13.594 6.254 1.00 38.62 91 ASN A N 1
ATOM 737 C CA . ASN A 1 91 ? -18.703 14.073 7.632 1.00 38.62 91 ASN A CA 1
ATOM 738 C C . ASN A 1 91 ? -17.740 13.257 8.499 1.00 38.62 91 ASN A C 1
ATOM 740 O O . ASN A 1 91 ? -17.804 12.031 8.583 1.00 38.62 91 ASN A O 1
ATOM 744 N N . SER A 1 92 ? -16.866 13.995 9.167 1.00 44.75 92 SER A N 1
ATOM 745 C CA . SER A 1 92 ? -15.913 13.564 10.175 1.00 44.75 92 SER A CA 1
ATOM 746 C C . SER A 1 92 ? -16.603 12.849 11.344 1.00 44.75 92 SER A C 1
ATOM 748 O O . SER A 1 92 ? -16.964 13.479 12.333 1.00 44.75 92 SER A O 1
ATOM 750 N N . ALA A 1 93 ? -16.766 11.529 11.242 1.00 41.69 93 ALA A N 1
ATOM 751 C CA . ALA A 1 93 ? -17.182 10.670 12.357 1.00 41.69 93 ALA A CA 1
ATOM 752 C C . ALA A 1 93 ? -16.025 9.838 12.944 1.00 41.69 93 ALA A C 1
ATOM 754 O O . ALA A 1 93 ? -16.198 9.168 13.956 1.00 41.69 93 ALA A O 1
ATOM 755 N N . CYS A 1 94 ? -14.827 9.890 12.356 1.00 44.78 94 CYS A N 1
ATOM 756 C CA . CYS A 1 94 ? -13.710 9.038 12.764 1.00 44.78 94 CYS A CA 1
ATOM 757 C C . CYS A 1 94 ? -12.557 9.846 13.377 1.00 44.78 94 CYS A C 1
ATOM 759 O O . CYS A 1 94 ? -11.438 9.817 12.875 1.00 44.78 94 CYS A O 1
ATOM 761 N N . ALA A 1 95 ? -12.823 10.608 14.441 1.00 47.78 95 ALA A N 1
ATOM 762 C CA . ALA A 1 95 ? -11.759 11.227 15.238 1.00 47.78 95 ALA A CA 1
ATOM 763 C C . ALA A 1 95 ? -12.236 11.638 16.640 1.00 47.78 95 ALA A C 1
ATOM 765 O O . ALA A 1 95 ? -12.252 12.820 16.970 1.00 47.78 95 ALA A O 1
ATOM 766 N N . GLN A 1 96 ? -12.583 10.677 17.495 1.00 43.00 96 GLN A N 1
ATOM 767 C CA . GLN A 1 96 ? -12.481 10.901 18.940 1.00 43.00 96 GLN A CA 1
ATOM 768 C C . GLN A 1 96 ? -11.772 9.709 19.591 1.00 43.00 96 GLN A C 1
ATOM 770 O O . GLN A 1 96 ? -12.387 8.659 19.777 1.00 43.00 96 GLN A O 1
ATOM 775 N N . PRO A 1 97 ? -10.470 9.826 19.915 1.00 51.41 97 PRO A N 1
ATOM 776 C CA . PRO A 1 97 ? -9.846 8.891 20.840 1.00 51.41 97 PRO A CA 1
ATOM 777 C C . PRO A 1 97 ? -10.462 9.086 22.240 1.00 51.41 97 PRO A C 1
ATOM 779 O O . PRO A 1 97 ? -10.742 10.228 22.620 1.00 51.41 97 PRO A O 1
ATOM 782 N N . PRO A 1 98 ? -10.687 8.014 23.024 1.00 47.03 98 PRO A N 1
ATOM 783 C CA . PRO A 1 98 ? -11.206 8.150 24.378 1.00 47.03 98 PRO A CA 1
ATOM 784 C C . PRO A 1 98 ? -10.234 8.985 25.218 1.00 47.03 98 PRO A C 1
ATOM 786 O O . PRO A 1 98 ? -9.029 8.716 25.249 1.00 47.03 98 PRO A O 1
ATOM 789 N N . LYS A 1 99 ? -10.767 10.018 25.884 1.00 43.78 99 LYS A N 1
ATOM 790 C CA . LYS A 1 99 ? -10.033 10.813 26.872 1.00 43.78 99 LYS A CA 1
ATOM 791 C C . LYS A 1 99 ? -9.492 9.854 27.932 1.00 43.78 99 LYS A C 1
ATOM 793 O O . LYS A 1 99 ? -10.269 9.128 28.548 1.00 43.78 99 LYS A O 1
ATOM 798 N N . ARG A 1 100 ? -8.169 9.829 28.114 1.00 46.91 100 ARG A N 1
ATOM 799 C CA . ARG A 1 100 ? -7.553 9.162 29.265 1.00 46.91 100 ARG A CA 1
ATOM 800 C C . ARG A 1 100 ? -8.052 9.875 30.526 1.00 46.91 100 ARG A C 1
ATOM 802 O O . ARG A 1 100 ? -7.871 11.088 30.627 1.00 46.91 100 ARG A O 1
ATOM 809 N N . ALA A 1 101 ? -8.737 9.128 31.388 1.00 48.41 101 ALA A N 1
ATOM 810 C CA . ALA A 1 101 ? -8.985 9.488 32.780 1.00 48.41 101 ALA A CA 1
ATOM 811 C C . ALA A 1 101 ? -7.730 9.202 33.612 1.00 4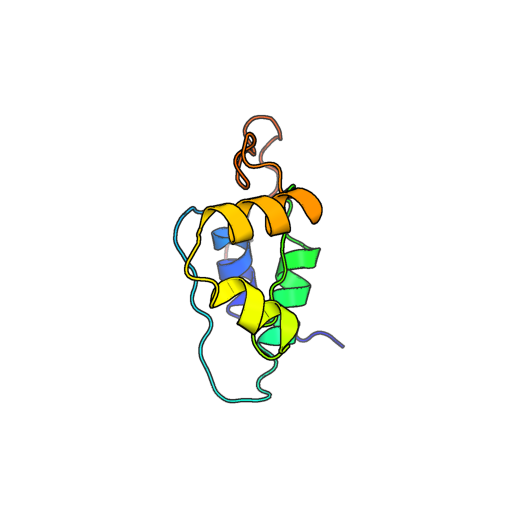8.41 101 ALA A C 1
ATOM 813 O O . ALA A 1 101 ? -6.970 8.287 33.208 1.00 48.41 101 ALA A O 1
#

Foldseek 3Di:
DDDDDPCLLVVLVCPLPPDDDDDDDDPPPCPVVSVVVSQVPHPFPDDDDQDCVDPVSVVLVVDPDVVSNVVVVVVVVDDPVDDSNPPVPDDPPPDDDDDDD

Secondary structure (DSSP, 8-state):
-----TTHHHHHHHTTSSSPPP----TTSSHHHHHHHHHHH---SS-----TTSHHHHHHHT-S-HHHHHHHHHHTT--TTS-TT--TTS---S--PPPP-

Radius of gyration: 16.49 Å; chains: 1; bounding box: 31×30×52 Å